Protein AF-A0A9W8GNK6-F1 (afdb_monomer_lite)

Radius of gyration: 17.28 Å; chains: 1; bounding box: 37×38×64 Å

Organism: NCBI:txid1052879

Foldseek 3Di:
DDDDDDDDDDPQDPPPVLVVLLVVVLVVLVVVLVPDDDLVVNLVVLLVQLVVADSSVQSCLVCLLCVQPPRQPDPVSNLSSLLSCLLSQVSHPCSVQDDDPDGHSLSCLVRRVVVSCVVPPPCVPSSVVSSVVSNVVVVVVVVD

Sequence (144 aa):
MSLQLPTTTPAGASDPIDERLIKLATVSLKQMLEDVRLDRERLDILRSGLAVGGITAATIWYSLRWLHFDLMQYDAGRQQLIAMLLSFSHTCPMDLVAGCEEVTPSVVWRLVVRPVIAGDLDLFYSDFKLMVVGVARWNLQMNS

Secondary structure (DSSP, 8-state):
--------PPTT---HHHHHHHHHHHHHHHHHHHH---HHHHHHHHHHHHHH-HHHHHHHHHTHHHIIIII--SHHHHHHHHHHHHHTGGGS-GGGS---SS--HHHHIIIIIHHHHTTSTT-HHHHHHHHHHHHHHHHHHHT-

pLDDT: mean 76.68, std 15.79, range [38.62, 95.38]

Structure (mmCIF, N/CA/C/O backbone):
data_AF-A0A9W8GNK6-F1
#
_entry.id   AF-A0A9W8GNK6-F1
#
loop_
_atom_site.group_PDB
_atom_site.id
_atom_site.type_symbol
_atom_site.label_atom_id
_atom_site.label_alt_id
_atom_site.label_comp_id
_atom_site.label_asym_id
_atom_site.label_entity_id
_atom_site.label_seq_id
_atom_site.pdbx_PDB_ins_code
_atom_site.Cartn_x
_atom_site.Cartn_y
_atom_site.Cartn_z
_atom_site.occupancy
_atom_site.B_iso_or_equiv
_atom_site.auth_seq_id
_atom_site.auth_comp_id
_atom_site.auth_asym_id
_atom_site.auth_atom_id
_atom_site.pdbx_PDB_model_num
ATOM 1 N N . MET A 1 1 ? 20.771 17.499 -45.744 1.00 38.62 1 MET A N 1
ATOM 2 C CA . MET A 1 1 ? 21.439 16.690 -44.702 1.00 38.62 1 MET A CA 1
ATOM 3 C C . MET A 1 1 ? 21.733 17.614 -43.535 1.00 38.62 1 MET A C 1
ATOM 5 O O . MET A 1 1 ? 22.420 18.591 -43.764 1.00 38.62 1 MET A O 1
ATOM 9 N N . SER A 1 2 ? 21.239 17.483 -42.315 1.00 39.44 2 SER A N 1
ATOM 10 C CA . SER A 1 2 ? 20.135 16.728 -41.729 1.00 39.44 2 SER A CA 1
ATOM 11 C C . SER A 1 2 ? 19.688 17.587 -40.539 1.00 39.44 2 SER A C 1
ATOM 13 O O . SER A 1 2 ? 20.534 18.065 -39.789 1.00 39.44 2 SER A O 1
ATOM 15 N N . LEU A 1 3 ? 18.388 17.849 -40.413 1.00 41.16 3 LEU A N 1
ATOM 16 C CA . LEU A 1 3 ? 17.811 18.549 -39.265 1.00 41.16 3 LEU A CA 1
ATOM 17 C C . LEU A 1 3 ? 17.861 17.596 -38.065 1.00 41.16 3 LEU A C 1
ATOM 19 O O . LEU A 1 3 ? 17.199 16.561 -38.088 1.00 41.16 3 LEU A O 1
ATOM 23 N N . GLN A 1 4 ? 18.659 17.913 -37.048 1.00 43.06 4 GLN A N 1
ATOM 24 C CA . GLN A 1 4 ? 18.642 17.199 -35.773 1.00 43.06 4 GLN A CA 1
ATOM 25 C C . GLN A 1 4 ? 17.660 17.877 -34.815 1.00 43.06 4 GLN A C 1
ATOM 27 O O . GLN A 1 4 ? 17.838 19.028 -34.426 1.00 43.06 4 GLN A O 1
ATOM 32 N N . LEU A 1 5 ? 16.634 17.122 -34.438 1.00 41.28 5 LEU A N 1
ATOM 33 C CA . LEU A 1 5 ? 15.766 17.332 -33.282 1.00 41.28 5 LEU A CA 1
ATOM 34 C C . LEU A 1 5 ? 15.556 15.946 -32.625 1.00 41.28 5 LEU A C 1
ATOM 36 O O . LEU A 1 5 ? 15.795 14.929 -33.276 1.00 41.28 5 LEU A O 1
ATOM 40 N N . PRO A 1 6 ? 15.093 15.863 -31.373 1.00 59.75 6 PRO A N 1
ATOM 41 C CA . PRO A 1 6 ? 15.891 15.974 -30.156 1.00 59.75 6 PRO A CA 1
ATOM 42 C C . PRO A 1 6 ? 15.749 14.696 -29.314 1.00 59.75 6 PRO A C 1
ATOM 44 O O . PRO A 1 6 ? 14.667 14.133 -29.246 1.00 59.75 6 PRO A O 1
ATOM 47 N N . THR A 1 7 ? 16.775 14.261 -28.585 1.00 46.22 7 THR A N 1
ATOM 48 C CA . THR A 1 7 ? 16.548 13.266 -27.521 1.00 46.22 7 THR A CA 1
ATOM 49 C C . THR A 1 7 ? 17.755 13.181 -26.615 1.00 46.22 7 THR A C 1
ATOM 51 O O . THR A 1 7 ? 18.786 12.677 -27.038 1.00 46.22 7 THR A O 1
ATOM 54 N N . THR A 1 8 ? 17.593 13.670 -25.391 1.00 42.44 8 THR A N 1
ATOM 55 C CA . THR A 1 8 ? 17.888 12.939 -24.150 1.00 42.44 8 THR A CA 1
ATOM 56 C C . THR A 1 8 ? 17.430 13.832 -23.003 1.00 42.44 8 THR A C 1
ATOM 58 O O . THR A 1 8 ? 18.186 14.666 -22.507 1.00 42.44 8 THR A O 1
ATOM 61 N N . THR A 1 9 ? 16.166 13.690 -22.607 1.00 42.75 9 THR A N 1
ATOM 62 C CA . THR A 1 9 ? 15.752 14.066 -21.252 1.00 42.75 9 THR A CA 1
ATOM 63 C C . THR A 1 9 ? 16.504 13.133 -20.300 1.00 42.75 9 THR A C 1
ATOM 65 O O . THR A 1 9 ? 16.497 11.921 -20.540 1.00 42.75 9 THR A O 1
ATOM 68 N N . PRO A 1 10 ? 17.203 13.640 -19.274 1.00 41.38 10 PRO A N 1
ATOM 69 C CA . PRO A 1 10 ? 17.875 12.777 -18.320 1.00 41.38 10 PRO A CA 1
ATOM 70 C C . PRO A 1 10 ? 16.817 11.980 -17.553 1.00 41.38 10 PRO A C 1
ATOM 72 O O . PRO A 1 10 ? 15.923 12.547 -16.927 1.00 41.38 10 PRO A O 1
ATOM 75 N N . ALA A 1 11 ? 16.919 10.655 -17.634 1.00 48.62 11 ALA A N 1
ATOM 76 C CA . ALA A 1 11 ? 16.213 9.738 -16.757 1.00 48.62 11 ALA A CA 1
ATOM 77 C C . ALA A 1 11 ? 16.621 10.029 -15.302 1.00 48.62 11 ALA A C 1
ATOM 79 O O . ALA A 1 11 ? 17.814 10.106 -15.007 1.00 48.62 11 ALA A O 1
ATOM 80 N N . GLY A 1 12 ? 15.642 10.200 -14.410 1.00 49.28 12 GLY A N 1
ATOM 81 C CA . GLY A 1 12 ? 15.882 10.255 -12.962 1.00 49.28 12 GLY A CA 1
ATOM 82 C C . GLY A 1 12 ? 15.389 11.497 -12.216 1.00 49.28 12 GLY A C 1
ATOM 83 O O . GLY A 1 12 ? 15.656 11.610 -11.024 1.00 49.28 12 GLY A O 1
ATOM 84 N N . ALA A 1 13 ? 14.662 12.416 -12.853 1.00 44.97 13 ALA A N 1
ATOM 85 C CA . ALA A 1 13 ? 13.918 13.449 -12.134 1.00 44.97 13 ALA A CA 1
ATOM 86 C C . ALA A 1 13 ? 12.425 13.147 -12.265 1.00 44.97 13 ALA A C 1
ATOM 88 O O . ALA A 1 13 ? 11.867 13.300 -13.347 1.00 44.97 13 ALA A O 1
ATOM 89 N N . SER A 1 14 ? 11.783 12.708 -11.177 1.00 58.31 14 SER A N 1
ATOM 90 C CA . SER A 1 14 ? 10.325 12.830 -11.058 1.00 58.31 14 SER A CA 1
ATOM 91 C C . SER A 1 14 ? 9.974 14.268 -11.422 1.00 58.31 14 SER A C 1
ATOM 93 O O . SER A 1 14 ? 10.520 15.190 -10.809 1.00 58.31 14 SER A O 1
ATOM 95 N N . ASP A 1 15 ? 9.113 14.470 -12.419 1.00 64.81 15 ASP A N 1
ATOM 96 C CA . ASP A 1 15 ? 8.781 15.819 -12.853 1.00 64.81 15 ASP A CA 1
ATOM 97 C C . ASP A 1 15 ? 8.215 16.588 -11.644 1.00 64.81 15 ASP A C 1
ATOM 99 O O . ASP A 1 15 ? 7.415 16.045 -10.872 1.00 64.81 15 ASP A O 1
ATOM 103 N N . PRO A 1 16 ? 8.589 17.861 -11.436 1.00 65.31 16 PRO A N 1
ATOM 104 C CA . PRO A 1 16 ? 8.085 18.651 -10.308 1.00 65.31 16 PRO A CA 1
ATOM 105 C C . PRO A 1 16 ? 6.552 18.799 -10.340 1.00 65.31 16 PRO A C 1
ATOM 107 O O . PRO A 1 16 ? 5.922 19.139 -9.335 1.00 65.31 16 PRO A O 1
ATOM 110 N N . ILE A 1 17 ? 5.947 18.552 -11.504 1.00 69.00 17 ILE A N 1
ATOM 111 C CA . ILE A 1 17 ? 4.503 18.478 -11.710 1.00 69.00 17 ILE A CA 1
ATOM 112 C C . ILE A 1 17 ? 3.931 17.204 -11.071 1.00 69.00 17 ILE A C 1
ATOM 114 O O . ILE A 1 17 ? 2.939 17.301 -10.348 1.00 69.00 17 ILE A O 1
ATOM 118 N N . ASP A 1 18 ? 4.580 16.051 -11.241 1.00 76.94 18 ASP A N 1
ATOM 119 C CA . ASP A 1 18 ? 4.141 14.774 -10.667 1.00 76.94 18 ASP A CA 1
ATOM 120 C C . ASP A 1 18 ? 4.191 14.800 -9.139 1.00 76.94 18 ASP A C 1
ATOM 122 O O . ASP A 1 18 ? 3.245 14.379 -8.474 1.00 76.94 18 ASP A O 1
ATOM 126 N N . GLU A 1 19 ? 5.234 15.398 -8.558 1.00 78.12 19 GLU A N 1
ATOM 127 C CA . GLU A 1 19 ? 5.342 15.531 -7.102 1.00 78.12 19 GLU A CA 1
ATOM 128 C C . GLU A 1 19 ? 4.212 16.403 -6.523 1.00 78.12 19 GLU A C 1
ATOM 130 O O . GLU A 1 19 ? 3.624 16.092 -5.481 1.00 78.12 19 GLU A O 1
ATOM 135 N N . ARG A 1 20 ? 3.865 17.499 -7.211 1.00 83.94 20 ARG A N 1
ATOM 136 C CA . ARG A 1 20 ? 2.740 18.360 -6.817 1.00 83.94 20 ARG A CA 1
ATOM 137 C C . ARG A 1 20 ? 1.408 17.633 -6.937 1.00 83.94 20 ARG A C 1
ATOM 139 O O . ARG A 1 20 ? 0.589 17.750 -6.027 1.00 83.94 20 ARG A O 1
ATOM 146 N N . LEU A 1 21 ? 1.200 16.883 -8.017 1.00 86.12 21 LEU A N 1
ATOM 147 C CA . LEU A 1 21 ? -0.013 16.092 -8.221 1.00 86.12 21 LEU A CA 1
ATOM 148 C C . LEU A 1 21 ? -0.165 15.013 -7.147 1.00 86.12 21 LEU A C 1
ATOM 150 O O . LEU A 1 21 ? -1.243 14.898 -6.572 1.00 86.12 21 LEU A O 1
ATOM 154 N N . ILE A 1 22 ? 0.910 14.298 -6.802 1.00 87.31 22 ILE A N 1
ATOM 155 C CA . ILE A 1 22 ? 0.912 13.298 -5.724 1.00 87.31 22 ILE A CA 1
ATOM 156 C C . ILE A 1 22 ? 0.552 13.945 -4.383 1.00 87.31 22 ILE A C 1
ATOM 158 O O . ILE A 1 22 ? -0.285 13.422 -3.647 1.00 87.31 22 ILE A O 1
ATOM 162 N N . LYS A 1 23 ? 1.127 15.110 -4.059 1.00 87.12 23 LYS A N 1
ATOM 163 C CA . LYS A 1 23 ? 0.798 15.840 -2.822 1.00 87.12 23 LYS A CA 1
ATOM 164 C C . LYS A 1 23 ? -0.675 16.250 -2.767 1.00 87.12 23 LYS A C 1
ATOM 166 O O . LYS A 1 23 ? -1.303 16.115 -1.720 1.00 87.12 23 LYS A O 1
ATOM 171 N N . LEU A 1 24 ? -1.233 16.716 -3.881 1.00 90.31 24 LEU A N 1
ATOM 172 C CA . LEU A 1 24 ? -2.635 17.134 -3.968 1.00 90.31 24 LEU A CA 1
ATOM 173 C C . LEU A 1 24 ? -3.582 15.927 -3.872 1.00 90.31 24 LEU A C 1
ATOM 175 O O . LEU A 1 24 ? -4.502 15.927 -3.056 1.00 90.31 24 LEU A O 1
ATOM 179 N N . ALA A 1 25 ? -3.286 14.860 -4.617 1.00 91.12 25 ALA A N 1
ATOM 180 C CA . ALA A 1 25 ? -4.011 13.594 -4.560 1.00 91.12 25 ALA A CA 1
ATOM 181 C C . ALA A 1 25 ? -3.949 12.956 -3.165 1.00 91.12 25 ALA A C 1
ATOM 183 O O . ALA A 1 25 ? -4.926 12.355 -2.724 1.00 91.12 25 ALA A O 1
ATOM 184 N N . THR A 1 26 ? -2.841 13.134 -2.437 1.00 91.94 26 THR A N 1
ATOM 185 C CA . THR A 1 26 ? -2.688 12.656 -1.054 1.00 91.94 26 THR A CA 1
ATOM 186 C C . THR A 1 26 ? -3.722 13.294 -0.136 1.00 91.94 26 THR A C 1
ATOM 188 O O . THR A 1 26 ? -4.335 12.597 0.667 1.00 91.94 26 THR A O 1
ATOM 191 N N . VAL A 1 27 ? -3.955 14.605 -0.253 1.00 92.38 27 VAL A N 1
ATOM 192 C CA . VAL A 1 27 ? -4.957 15.298 0.573 1.00 92.38 27 VAL A CA 1
ATOM 193 C C . VAL A 1 27 ? -6.356 14.746 0.295 1.00 92.38 27 VAL A C 1
ATOM 195 O O . VAL A 1 27 ? -7.076 14.414 1.234 1.00 92.38 27 VAL A O 1
ATOM 198 N N . SER A 1 28 ? -6.714 14.579 -0.981 1.00 92.62 28 SER A N 1
ATOM 199 C CA . SER A 1 28 ? -8.013 14.021 -1.372 1.00 92.62 28 SER A CA 1
ATOM 200 C C . SER A 1 28 ? -8.190 12.567 -0.923 1.00 92.62 28 SER A C 1
ATOM 202 O O . SER A 1 28 ? -9.250 12.207 -0.416 1.00 92.62 28 SER A O 1
ATOM 204 N N . LEU A 1 29 ? -7.149 11.736 -1.058 1.00 93.44 29 LEU A N 1
ATOM 205 C CA . LEU A 1 29 ? -7.154 10.348 -0.592 1.00 93.44 29 LEU A CA 1
ATOM 206 C C . LEU A 1 29 ? -7.383 10.273 0.921 1.00 93.44 29 LEU A C 1
ATOM 208 O O . LEU A 1 29 ? -8.176 9.451 1.374 1.00 93.44 29 LEU A O 1
ATOM 212 N N . LYS A 1 30 ? -6.706 11.131 1.694 1.00 94.12 30 LYS A N 1
ATOM 213 C CA . LYS A 1 30 ? -6.847 11.168 3.153 1.00 94.12 30 LYS A CA 1
ATOM 214 C C . LYS A 1 30 ? -8.272 11.490 3.577 1.00 94.12 30 LYS A C 1
ATOM 216 O O . LYS A 1 30 ? -8.853 10.705 4.315 1.00 94.12 30 LYS A O 1
ATOM 221 N N . GLN A 1 31 ? -8.845 12.569 3.043 1.00 92.81 31 GLN A N 1
ATOM 222 C CA . GLN A 1 31 ? -10.224 12.972 3.343 1.00 92.81 31 GLN A CA 1
ATOM 223 C C . GLN A 1 31 ? -11.217 11.846 3.042 1.00 92.81 31 GLN A C 1
ATOM 225 O O . GLN A 1 31 ? -12.016 11.472 3.894 1.00 92.81 31 GLN A O 1
ATOM 230 N N . MET A 1 32 ? -11.104 11.237 1.859 1.00 93.62 32 MET A N 1
ATOM 231 C CA . MET A 1 32 ? -11.975 10.130 1.469 1.00 93.62 32 MET A CA 1
ATOM 232 C C . MET A 1 32 ? -11.862 8.935 2.430 1.00 93.62 32 MET A C 1
ATOM 234 O O . MET A 1 32 ? -12.870 8.328 2.773 1.00 93.62 32 MET A O 1
ATOM 238 N N . LEU A 1 33 ? -10.651 8.566 2.853 1.00 93.31 33 LEU A N 1
ATOM 239 C CA . LEU A 1 33 ? -10.440 7.409 3.728 1.00 93.31 33 LEU A CA 1
ATOM 240 C C . LEU A 1 33 ? -10.790 7.680 5.199 1.00 93.31 33 LEU A C 1
ATOM 242 O O . LEU A 1 33 ? -11.132 6.737 5.918 1.00 93.31 33 LEU A O 1
ATOM 246 N N . GLU A 1 34 ? -10.716 8.934 5.645 1.00 91.94 34 GLU A N 1
ATOM 247 C CA . GLU A 1 34 ? -11.178 9.363 6.970 1.00 91.94 34 GLU A CA 1
ATOM 248 C C . GLU A 1 34 ? -12.697 9.200 7.116 1.00 91.94 34 GLU A C 1
ATOM 250 O O . GLU A 1 34 ? -13.160 8.756 8.169 1.00 91.94 34 GLU A O 1
ATOM 255 N N . ASP A 1 35 ? -13.457 9.450 6.045 1.00 91.19 35 ASP A N 1
ATOM 256 C CA . ASP A 1 35 ? -14.914 9.261 6.016 1.00 91.19 35 ASP A CA 1
ATOM 257 C C . ASP A 1 35 ? -15.334 7.778 6.049 1.00 91.19 35 ASP A C 1
ATOM 259 O O . ASP A 1 35 ? -16.448 7.437 6.467 1.00 91.19 35 ASP A O 1
ATOM 263 N N . VAL A 1 36 ? -14.440 6.869 5.650 1.00 89.69 36 VAL A N 1
ATOM 264 C CA . VAL A 1 36 ? -14.679 5.422 5.690 1.00 89.69 36 VAL A CA 1
ATOM 265 C C . VAL A 1 36 ? -14.428 4.898 7.099 1.00 89.69 36 VAL A C 1
ATOM 267 O O . VAL A 1 36 ? -13.344 5.064 7.656 1.00 89.69 36 VAL A O 1
ATOM 270 N N . ARG A 1 37 ? -15.421 4.219 7.683 1.00 85.50 37 ARG A N 1
ATOM 271 C CA . ARG A 1 37 ? -15.364 3.767 9.085 1.00 85.50 37 ARG A CA 1
ATOM 272 C C . ARG A 1 37 ? -14.704 2.408 9.284 1.00 85.50 37 ARG A C 1
ATOM 274 O O . ARG A 1 37 ? -14.198 2.141 10.369 1.00 85.50 37 ARG A O 1
ATOM 281 N N . LEU A 1 38 ? -14.753 1.535 8.280 1.00 87.12 38 LEU A N 1
ATOM 282 C CA . LEU A 1 38 ? -14.265 0.163 8.389 1.00 87.12 38 LEU A CA 1
ATOM 283 C C . LEU A 1 38 ? -12.908 0.011 7.701 1.00 87.12 38 LEU A C 1
ATOM 285 O O . LEU A 1 38 ? -12.771 0.291 6.512 1.00 87.12 38 LEU A O 1
ATOM 289 N N . ASP A 1 39 ? -11.924 -0.536 8.418 1.00 87.50 39 ASP A N 1
ATOM 290 C CA . ASP A 1 39 ? -10.584 -0.799 7.868 1.00 87.50 39 ASP A CA 1
ATOM 291 C C . ASP A 1 39 ? -10.620 -1.716 6.642 1.00 87.50 39 ASP A C 1
ATOM 293 O O . ASP A 1 39 ? -9.843 -1.534 5.709 1.00 87.50 39 ASP A O 1
ATOM 297 N N . ARG A 1 40 ? -11.569 -2.656 6.586 1.00 88.38 40 ARG A N 1
ATOM 298 C CA . ARG A 1 40 ? -11.757 -3.512 5.409 1.00 88.38 40 ARG A CA 1
ATOM 299 C C . ARG A 1 40 ? -12.118 -2.708 4.159 1.00 88.38 40 ARG A C 1
ATOM 301 O O . ARG A 1 40 ? -11.528 -2.928 3.110 1.00 88.38 40 ARG A O 1
ATOM 308 N N . GLU A 1 41 ? -13.048 -1.766 4.279 1.00 91.81 41 GLU A N 1
ATOM 309 C CA . GLU A 1 41 ? -13.468 -0.917 3.159 1.00 91.81 41 GLU A CA 1
ATOM 310 C C . GLU A 1 41 ? -12.330 0.013 2.724 1.00 91.81 41 GLU A C 1
ATOM 312 O O . GLU A 1 41 ? -12.072 0.164 1.529 1.00 91.81 41 GLU A O 1
ATOM 317 N N . ARG A 1 42 ? -11.574 0.561 3.687 1.00 93.31 42 ARG A N 1
ATOM 318 C CA . ARG A 1 42 ? -10.353 1.334 3.406 1.00 93.31 42 ARG A CA 1
ATOM 319 C C . ARG A 1 42 ? -9.350 0.503 2.607 1.00 93.31 42 ARG A C 1
ATOM 321 O O . ARG A 1 42 ? -8.828 0.974 1.600 1.00 93.31 42 ARG A O 1
ATOM 328 N N . LEU A 1 43 ? -9.097 -0.737 3.026 1.00 92.00 43 LEU A N 1
ATOM 329 C CA . LEU A 1 43 ? -8.187 -1.652 2.335 1.00 92.00 43 LEU A CA 1
ATOM 330 C C . LEU A 1 43 ? -8.668 -2.000 0.921 1.00 92.00 43 LEU A C 1
ATOM 332 O O . LEU A 1 43 ? -7.838 -2.089 0.019 1.00 92.00 43 LEU A O 1
ATOM 336 N N . ASP A 1 44 ? -9.973 -2.155 0.696 1.00 93.88 44 ASP A N 1
ATOM 337 C CA . ASP A 1 44 ? -10.524 -2.436 -0.636 1.00 93.88 44 ASP A CA 1
ATOM 338 C C . ASP A 1 44 ? -10.379 -1.235 -1.590 1.00 93.88 44 ASP A C 1
ATOM 340 O O . ASP A 1 44 ? -10.024 -1.406 -2.764 1.00 93.88 44 ASP A O 1
ATOM 344 N N . ILE A 1 45 ? -10.551 -0.010 -1.084 1.00 93.94 45 ILE A N 1
ATOM 345 C CA . ILE A 1 45 ? -10.279 1.220 -1.844 1.00 93.94 45 ILE A CA 1
ATOM 346 C C . ILE A 1 45 ? -8.793 1.309 -2.206 1.00 93.94 45 ILE A C 1
ATOM 348 O O . ILE A 1 45 ? -8.442 1.519 -3.369 1.00 93.94 45 ILE A O 1
ATOM 352 N N . LEU A 1 46 ? -7.910 1.101 -1.227 1.00 95.38 46 LEU A N 1
ATOM 353 C CA . LEU A 1 46 ? -6.462 1.128 -1.434 1.00 95.38 46 LEU A CA 1
ATOM 354 C C . LEU A 1 46 ? -6.013 0.055 -2.433 1.00 95.38 46 LEU A C 1
ATOM 356 O O . LEU A 1 46 ? -5.219 0.342 -3.324 1.00 95.38 46 LEU A O 1
ATOM 360 N N . ARG A 1 47 ? -6.559 -1.163 -2.340 1.00 94.75 47 ARG A N 1
ATOM 361 C CA . ARG A 1 47 ? -6.306 -2.247 -3.298 1.00 94.75 47 ARG A CA 1
ATOM 362 C C . ARG A 1 47 ? -6.671 -1.831 -4.716 1.00 94.75 47 ARG A C 1
ATOM 364 O O . ARG A 1 47 ? -5.892 -2.060 -5.635 1.00 94.75 47 ARG A O 1
ATOM 371 N N . SER A 1 48 ? -7.845 -1.228 -4.881 1.00 93.94 48 SER A N 1
ATOM 372 C CA . SER A 1 48 ? -8.324 -0.762 -6.183 1.00 93.94 48 SER A CA 1
ATOM 373 C C . SER A 1 48 ? -7.403 0.320 -6.746 1.00 93.94 48 SER A C 1
ATOM 375 O O . SER A 1 48 ? -7.018 0.255 -7.909 1.00 93.94 48 SER A O 1
ATOM 377 N N . GLY A 1 49 ? -6.968 1.265 -5.908 1.00 92.62 49 GLY A N 1
ATOM 378 C CA . GLY A 1 49 ? -6.021 2.306 -6.309 1.00 92.62 49 GLY A CA 1
ATOM 379 C C . GLY A 1 49 ? -4.633 1.770 -6.675 1.00 92.62 49 GLY A C 1
ATOM 380 O O . GLY A 1 49 ? -4.042 2.225 -7.652 1.00 92.62 49 GLY A O 1
ATOM 381 N N . LEU A 1 50 ? -4.129 0.770 -5.945 1.00 92.31 50 LEU A N 1
ATOM 382 C CA . LEU A 1 50 ? -2.876 0.089 -6.280 1.00 92.31 50 LEU A CA 1
ATOM 383 C C . LEU A 1 50 ? -2.992 -0.674 -7.605 1.00 92.31 50 LEU A C 1
ATOM 385 O O . LEU A 1 50 ? -2.082 -0.599 -8.420 1.00 92.31 50 LEU A O 1
ATOM 389 N N . ALA A 1 51 ? -4.119 -1.344 -7.860 1.00 91.56 51 ALA A N 1
ATOM 390 C CA . ALA A 1 51 ? -4.352 -2.064 -9.112 1.00 91.56 51 ALA A CA 1
ATOM 391 C C . ALA A 1 51 ? -4.410 -1.144 -10.346 1.00 91.56 51 ALA A C 1
ATOM 393 O O . ALA A 1 51 ? -4.038 -1.571 -11.435 1.00 91.56 51 ALA A O 1
ATOM 394 N N . VAL A 1 52 ? -4.848 0.109 -10.181 1.00 91.25 52 VAL A N 1
ATOM 395 C CA . VAL A 1 52 ? -4.811 1.125 -11.249 1.00 91.25 52 VAL A CA 1
ATOM 396 C C . VAL A 1 52 ? -3.374 1.554 -11.572 1.00 91.25 52 VAL A C 1
ATOM 398 O O . VAL A 1 52 ? -3.064 1.834 -12.729 1.00 91.25 52 VAL A O 1
ATOM 401 N N . GLY A 1 53 ? -2.483 1.584 -10.578 1.00 87.12 53 GLY A N 1
ATOM 402 C CA . GLY A 1 53 ? -1.090 1.991 -10.762 1.00 87.12 53 GLY A CA 1
ATOM 403 C C . GLY A 1 53 ? -0.898 3.510 -10.889 1.00 87.12 53 GLY A C 1
ATOM 404 O O . GLY A 1 53 ? -1.733 4.312 -10.460 1.00 87.12 53 GLY A O 1
ATOM 405 N N . GLY A 1 54 ? 0.248 3.912 -11.449 1.00 87.56 54 GLY A N 1
ATOM 406 C CA . GLY A 1 54 ? 0.579 5.310 -11.751 1.00 87.56 54 GLY A CA 1
ATOM 407 C C . GLY A 1 54 ? 0.541 6.241 -10.533 1.00 87.56 54 GLY A C 1
ATOM 408 O O . GLY A 1 54 ? 0.966 5.877 -9.435 1.00 87.5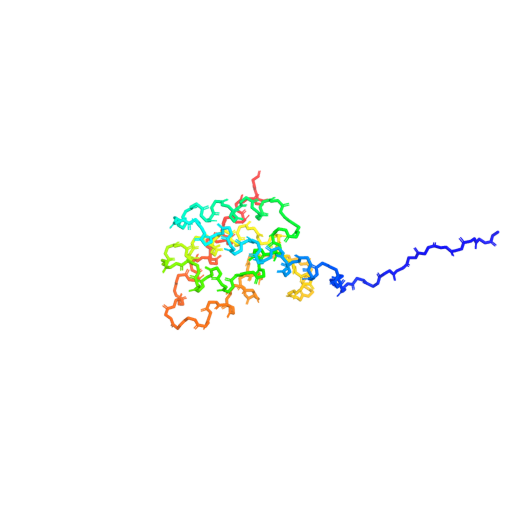6 54 GLY A O 1
ATOM 409 N N . ILE A 1 55 ? 0.001 7.450 -10.724 1.00 87.44 55 ILE A N 1
ATOM 410 C CA . ILE A 1 55 ? -0.094 8.483 -9.677 1.00 87.44 55 ILE A CA 1
ATOM 411 C C . ILE A 1 55 ? -0.932 7.998 -8.486 1.00 87.44 55 ILE A C 1
ATOM 413 O O . ILE A 1 55 ? -0.609 8.313 -7.340 1.00 87.44 55 ILE A O 1
ATOM 417 N N . THR A 1 56 ? -1.986 7.211 -8.720 1.00 90.12 56 THR A N 1
ATOM 418 C CA . THR A 1 56 ? -2.843 6.692 -7.645 1.00 90.12 56 THR A CA 1
ATOM 419 C C . THR A 1 56 ? -2.071 5.746 -6.733 1.00 90.12 56 THR A C 1
ATOM 421 O O . THR A 1 56 ? -2.078 5.935 -5.516 1.00 90.12 56 THR A O 1
ATOM 424 N N . ALA A 1 57 ? -1.342 4.782 -7.302 1.00 90.12 57 ALA A N 1
ATOM 425 C CA . ALA A 1 57 ? -0.481 3.909 -6.512 1.00 90.12 57 ALA A CA 1
ATOM 426 C C . ALA A 1 57 ? 0.622 4.709 -5.804 1.00 90.12 57 ALA A C 1
ATOM 428 O O . ALA A 1 57 ? 0.812 4.550 -4.599 1.00 90.12 57 ALA A O 1
ATOM 429 N N . ALA A 1 58 ? 1.289 5.633 -6.505 1.00 88.81 58 ALA A N 1
ATOM 430 C CA . ALA A 1 58 ? 2.325 6.484 -5.918 1.00 88.81 58 ALA A CA 1
ATOM 431 C C . ALA A 1 58 ? 1.810 7.302 -4.719 1.00 88.81 58 ALA A C 1
ATOM 433 O O . ALA A 1 58 ? 2.489 7.411 -3.702 1.00 88.81 58 ALA A O 1
ATOM 434 N N . THR A 1 59 ? 0.577 7.807 -4.795 1.00 91.81 59 THR A N 1
ATOM 435 C CA . THR A 1 59 ? -0.093 8.534 -3.706 1.00 91.81 59 THR A CA 1
ATOM 436 C C . THR A 1 59 ? -0.319 7.649 -2.478 1.00 91.81 59 THR A C 1
ATOM 438 O O . THR A 1 59 ? -0.113 8.087 -1.343 1.00 91.81 59 THR A O 1
ATOM 441 N N . ILE A 1 60 ? -0.701 6.387 -2.689 1.00 93.44 60 ILE A N 1
ATOM 442 C CA . ILE A 1 60 ? -0.871 5.405 -1.610 1.00 93.44 60 ILE A CA 1
ATOM 443 C C . ILE A 1 60 ? 0.476 5.111 -0.942 1.00 93.44 60 ILE A C 1
ATOM 445 O O . ILE A 1 60 ? 0.574 5.177 0.284 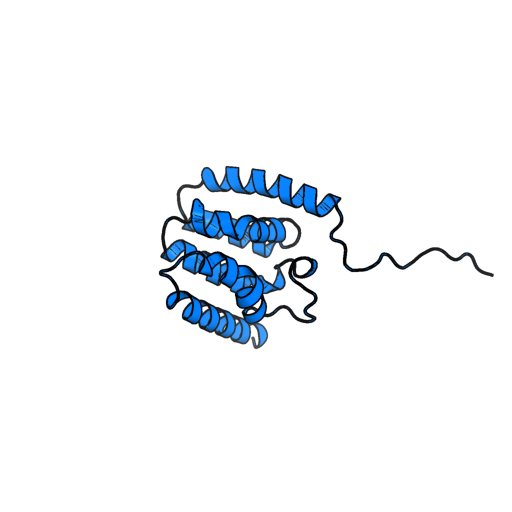1.00 93.44 60 ILE A O 1
ATOM 449 N N . TRP A 1 61 ? 1.524 4.864 -1.733 1.00 90.69 61 TRP A N 1
ATOM 450 C CA . TRP A 1 61 ? 2.883 4.649 -1.226 1.00 90.69 61 TRP A CA 1
ATOM 451 C C . TRP A 1 61 ? 3.409 5.861 -0.449 1.00 90.69 61 TRP A C 1
ATOM 453 O O . TRP A 1 61 ? 3.962 5.704 0.638 1.00 90.69 61 TRP A O 1
ATOM 463 N N . TYR A 1 62 ? 3.163 7.075 -0.945 1.00 89.25 62 TYR A N 1
ATOM 464 C CA . TYR A 1 62 ? 3.537 8.320 -0.267 1.00 89.25 62 TYR A CA 1
ATOM 465 C C . TYR A 1 62 ? 2.795 8.510 1.067 1.00 89.25 62 TYR A C 1
ATOM 467 O O . TYR A 1 62 ? 3.327 9.072 2.026 1.00 89.25 62 TYR A O 1
ATOM 475 N N . SER A 1 63 ? 1.572 7.989 1.161 1.00 91.44 63 SER A N 1
ATOM 476 C CA . SER A 1 63 ? 0.729 8.070 2.357 1.00 91.44 63 SER A CA 1
ATOM 477 C C . SER A 1 63 ? 1.004 6.966 3.381 1.00 91.44 63 SER A C 1
ATOM 479 O O . SER A 1 63 ? 0.352 6.946 4.424 1.00 91.44 63 SER A O 1
ATOM 481 N N . LEU A 1 64 ? 1.962 6.064 3.128 1.00 90.12 64 LEU A N 1
ATOM 482 C CA . LEU A 1 64 ? 2.162 4.838 3.907 1.00 90.12 64 LEU A CA 1
ATOM 483 C C . LEU A 1 64 ? 2.307 5.078 5.411 1.00 90.12 64 LEU A C 1
ATOM 485 O O . LEU A 1 64 ? 1.681 4.383 6.204 1.00 90.12 64 LEU A O 1
ATOM 489 N N . ARG A 1 65 ? 3.099 6.076 5.816 1.00 88.25 65 ARG A N 1
ATOM 490 C CA . ARG A 1 65 ? 3.290 6.388 7.239 1.00 88.25 65 ARG A CA 1
ATOM 491 C C . ARG A 1 65 ? 1.964 6.725 7.924 1.00 88.25 65 ARG A C 1
ATOM 493 O O . ARG A 1 65 ? 1.676 6.186 8.984 1.00 88.25 65 ARG A O 1
ATOM 500 N N . TRP A 1 66 ? 1.159 7.578 7.297 1.00 92.19 66 TRP A N 1
ATOM 501 C CA . TRP A 1 66 ? -0.150 7.965 7.820 1.00 92.19 66 TRP A CA 1
ATOM 502 C C . TRP A 1 66 ? -1.137 6.793 7.794 1.00 92.19 66 TRP A C 1
ATOM 504 O O . TRP A 1 66 ? -1.828 6.544 8.775 1.00 92.19 66 TRP A O 1
ATOM 514 N N . LEU A 1 67 ? -1.150 6.012 6.709 1.00 90.69 67 LEU A N 1
ATOM 515 C CA . LEU A 1 67 ? -1.979 4.810 6.617 1.00 90.69 67 LEU A CA 1
ATOM 516 C C . LEU A 1 67 ? -1.657 3.820 7.744 1.00 90.69 67 LEU A C 1
ATOM 518 O O . LEU A 1 67 ? -2.570 3.275 8.354 1.00 90.69 67 LEU A O 1
ATOM 522 N N . HIS A 1 68 ? -0.371 3.608 8.025 1.00 86.75 68 HIS A N 1
ATOM 523 C CA . HIS A 1 68 ? 0.087 2.662 9.034 1.00 86.75 68 HIS A CA 1
ATOM 524 C C . HIS A 1 68 ? -0.179 3.150 10.461 1.00 86.75 68 HIS A C 1
ATOM 526 O O . HIS A 1 68 ? -0.679 2.377 11.265 1.00 86.75 68 HIS A O 1
ATOM 532 N N . PHE A 1 69 ? 0.149 4.403 10.785 1.00 84.81 69 PHE A N 1
ATOM 533 C CA . PHE A 1 69 ? 0.123 4.878 12.173 1.00 84.81 69 PHE A CA 1
ATOM 534 C C . PHE A 1 69 ? -1.154 5.604 12.577 1.00 84.81 69 PHE A C 1
ATOM 536 O O . PHE A 1 69 ? -1.567 5.495 13.728 1.00 84.81 69 PHE A O 1
ATOM 543 N N . ASP A 1 70 ? -1.771 6.333 11.650 1.00 84.81 70 ASP A N 1
ATOM 544 C CA . ASP A 1 70 ? -2.865 7.247 11.975 1.00 84.81 70 ASP A CA 1
ATOM 545 C C . ASP A 1 70 ? -4.223 6.672 11.555 1.00 84.81 70 ASP A C 1
ATOM 547 O O . ASP A 1 70 ? -5.205 6.783 12.290 1.00 84.81 70 ASP A O 1
ATOM 551 N N . LEU A 1 71 ? -4.292 6.040 10.377 1.00 84.31 71 LEU A N 1
ATOM 552 C CA . LEU A 1 71 ? -5.556 5.541 9.838 1.00 84.31 71 LEU A CA 1
ATOM 553 C C . LEU A 1 71 ? -5.893 4.125 10.328 1.00 84.31 71 LEU A C 1
ATOM 555 O O . LEU A 1 71 ? -7.008 3.889 10.796 1.00 84.31 71 LEU A O 1
ATOM 559 N N . MET A 1 72 ? -4.956 3.180 10.201 1.00 83.88 72 MET A N 1
ATOM 560 C CA . MET A 1 72 ? -5.178 1.771 10.545 1.00 83.88 72 MET A CA 1
ATOM 561 C C . MET A 1 72 ? -4.967 1.541 12.045 1.00 83.88 72 MET A C 1
ATOM 563 O O . MET A 1 72 ? -3.856 1.302 12.527 1.00 83.88 72 MET A O 1
ATOM 567 N N . GLN A 1 73 ? -6.066 1.599 12.794 1.00 72.19 73 GLN A N 1
ATOM 568 C CA . GLN A 1 73 ? -6.044 1.541 14.258 1.00 72.19 73 GLN A CA 1
ATOM 569 C C . GLN A 1 73 ? -5.692 0.142 14.783 1.00 72.19 73 GLN A C 1
ATOM 571 O O . GLN A 1 73 ? -5.005 0.009 15.799 1.00 72.19 73 GLN A O 1
ATOM 576 N N . TYR A 1 74 ? -6.117 -0.908 14.074 1.00 79.50 74 TYR A N 1
ATOM 577 C CA . TYR A 1 74 ? -5.933 -2.292 14.502 1.00 79.50 74 TYR A CA 1
ATOM 578 C C . TYR A 1 74 ? -4.721 -2.960 13.856 1.00 79.50 74 TYR A C 1
ATOM 580 O O . TYR A 1 74 ? -4.454 -2.804 12.663 1.00 79.50 74 TYR A O 1
ATOM 588 N N . ASP A 1 75 ? -4.052 -3.812 14.634 1.00 79.06 75 ASP A N 1
ATOM 589 C CA . ASP A 1 75 ? -2.888 -4.574 14.179 1.00 79.06 75 ASP A CA 1
ATOM 590 C C . ASP A 1 75 ? -3.201 -5.438 12.945 1.00 79.06 75 ASP A C 1
ATOM 592 O O . ASP A 1 75 ? -2.466 -5.436 11.960 1.00 79.06 75 ASP A O 1
ATOM 596 N N . ALA A 1 76 ? -4.371 -6.082 12.925 1.00 81.50 76 ALA A N 1
ATOM 597 C CA . ALA A 1 76 ? -4.822 -6.863 11.775 1.00 81.50 76 ALA A CA 1
ATOM 598 C C . ALA A 1 76 ? -4.955 -6.020 10.489 1.00 81.50 76 ALA A C 1
ATOM 600 O O . ALA A 1 76 ? -4.620 -6.503 9.406 1.00 81.50 76 ALA A O 1
ATOM 601 N N . GLY A 1 77 ? -5.413 -4.767 10.595 1.00 83.88 77 GLY A N 1
ATOM 602 C CA . GLY A 1 77 ? -5.528 -3.845 9.462 1.00 83.88 77 GLY A CA 1
ATOM 603 C C . GLY A 1 77 ? -4.158 -3.433 8.924 1.00 83.88 77 GLY A C 1
ATOM 604 O O . GLY A 1 77 ? -3.922 -3.501 7.717 1.00 83.88 77 GLY A O 1
ATOM 605 N N . ARG A 1 78 ? -3.215 -3.113 9.820 1.00 85.19 78 ARG A N 1
ATOM 606 C CA . ARG A 1 78 ? -1.823 -2.791 9.460 1.00 85.19 78 ARG A CA 1
ATOM 607 C C . ARG A 1 78 ? -1.116 -3.959 8.775 1.00 85.19 78 ARG A C 1
ATOM 609 O O . ARG A 1 78 ? -0.509 -3.778 7.721 1.00 85.19 78 ARG A O 1
ATOM 616 N N . GLN A 1 79 ? -1.261 -5.173 9.303 1.00 82.00 79 GLN A N 1
ATOM 617 C CA . GLN A 1 79 ? -0.681 -6.373 8.693 1.00 82.00 79 GLN A CA 1
ATOM 618 C C . GLN A 1 79 ? -1.256 -6.650 7.294 1.00 82.00 79 GLN A C 1
ATOM 620 O O . GLN A 1 79 ? -0.518 -7.002 6.372 1.00 82.00 79 GLN A O 1
ATOM 625 N N . GLN A 1 80 ? -2.566 -6.458 7.105 1.00 85.56 80 GLN A N 1
ATOM 626 C CA . GLN A 1 80 ? -3.204 -6.607 5.793 1.00 85.56 80 GLN A CA 1
ATOM 627 C C . GLN A 1 80 ? -2.773 -5.519 4.807 1.00 85.56 80 GLN A C 1
ATOM 629 O O . GLN A 1 80 ? -2.538 -5.831 3.638 1.00 85.56 80 GLN A O 1
ATOM 634 N N . LEU A 1 81 ? -2.619 -4.275 5.270 1.00 88.56 81 LEU A N 1
ATOM 635 C CA . LEU A 1 81 ? -2.067 -3.179 4.477 1.00 88.56 81 LEU A CA 1
ATOM 636 C C . LEU A 1 81 ? -0.668 -3.534 3.965 1.00 88.56 81 LEU A C 1
ATOM 638 O O . LEU A 1 81 ? -0.410 -3.447 2.768 1.00 88.56 81 LEU A O 1
ATOM 642 N N . ILE A 1 82 ? 0.213 -4.000 4.850 1.00 86.88 82 ILE A N 1
ATOM 643 C CA . ILE A 1 82 ? 1.571 -4.427 4.497 1.00 86.88 82 ILE A CA 1
ATOM 644 C C . ILE A 1 82 ? 1.543 -5.566 3.475 1.00 86.88 82 ILE A C 1
ATOM 646 O O . ILE A 1 82 ? 2.198 -5.483 2.438 1.00 86.88 82 ILE A O 1
ATOM 650 N N . ALA A 1 83 ? 0.779 -6.629 3.744 1.00 84.75 83 ALA A N 1
ATOM 651 C CA . ALA A 1 83 ? 0.688 -7.773 2.839 1.00 84.75 83 ALA A CA 1
ATOM 652 C C . ALA A 1 83 ? 0.196 -7.356 1.445 1.00 84.75 83 ALA A C 1
ATOM 654 O O . ALA A 1 83 ? 0.692 -7.845 0.430 1.00 84.75 83 ALA A O 1
ATOM 655 N N . MET A 1 84 ? -0.769 -6.436 1.397 1.00 88.88 84 MET A N 1
ATOM 656 C CA . MET A 1 84 ? -1.277 -5.861 0.159 1.00 88.88 84 MET A CA 1
ATOM 657 C C . MET A 1 84 ? -0.187 -5.072 -0.571 1.00 88.88 84 MET A C 1
ATOM 659 O O . MET A 1 84 ? 0.067 -5.347 -1.740 1.00 88.88 84 MET A O 1
ATOM 663 N N . LEU A 1 85 ? 0.510 -4.162 0.104 1.00 88.81 85 LEU A N 1
ATOM 664 C CA . LEU A 1 85 ? 1.597 -3.379 -0.489 1.00 88.81 85 LEU A CA 1
ATOM 665 C C . LEU A 1 85 ? 2.706 -4.268 -1.065 1.00 88.81 85 LEU A C 1
ATOM 667 O O . LEU A 1 85 ? 3.173 -4.025 -2.173 1.00 88.81 85 LEU A O 1
ATOM 671 N N . LEU A 1 86 ? 3.065 -5.353 -0.373 1.00 86.81 86 LEU A N 1
ATOM 672 C CA . LEU A 1 86 ? 4.025 -6.335 -0.885 1.00 86.81 86 LEU A CA 1
ATOM 673 C C . LEU A 1 86 ? 3.513 -7.071 -2.131 1.00 86.81 86 LEU A C 1
ATOM 675 O O . LEU A 1 86 ? 4.296 -7.318 -3.042 1.00 86.81 86 LEU A O 1
ATOM 679 N N . SER A 1 87 ? 2.215 -7.384 -2.215 1.00 85.50 87 SER A N 1
ATOM 680 C CA . SER A 1 87 ? 1.630 -7.979 -3.431 1.00 85.50 87 SER A CA 1
ATOM 681 C C . SER A 1 87 ? 1.567 -7.010 -4.618 1.00 85.50 87 SER A C 1
ATOM 683 O O . SER A 1 87 ? 1.572 -7.440 -5.767 1.00 85.50 87 SER A O 1
ATOM 685 N N . PHE A 1 88 ? 1.565 -5.703 -4.349 1.00 88.50 88 PHE A N 1
ATOM 686 C CA . PHE A 1 88 ? 1.593 -4.640 -5.355 1.00 88.50 88 PHE A CA 1
ATOM 687 C C . PHE A 1 88 ? 2.966 -3.957 -5.438 1.00 88.50 88 PHE A C 1
ATOM 689 O O . PHE A 1 88 ? 3.052 -2.805 -5.858 1.00 88.50 88 PHE A O 1
ATOM 696 N N . SER A 1 89 ? 4.058 -4.638 -5.067 1.00 86.75 89 SER A N 1
ATOM 697 C CA . SER A 1 89 ? 5.397 -4.030 -5.011 1.00 86.75 89 SER A CA 1
ATOM 698 C C . SER A 1 89 ? 5.861 -3.444 -6.348 1.00 86.75 89 SER A C 1
ATOM 700 O O . SER A 1 89 ? 6.575 -2.450 -6.351 1.00 86.75 89 SER A O 1
ATOM 702 N N . HIS A 1 90 ? 5.412 -4.000 -7.477 1.00 84.12 90 HIS A N 1
ATOM 703 C CA . HIS A 1 90 ? 5.687 -3.473 -8.822 1.00 84.12 90 HIS A CA 1
ATOM 704 C C . HIS A 1 90 ? 5.103 -2.073 -9.074 1.00 84.12 90 HIS A C 1
ATOM 706 O O . HIS A 1 90 ? 5.543 -1.382 -9.982 1.00 84.12 90 HIS A O 1
ATOM 712 N N . THR A 1 91 ? 4.109 -1.653 -8.288 1.00 88.00 91 THR A N 1
ATOM 713 C CA . THR A 1 91 ? 3.495 -0.316 -8.373 1.00 88.00 91 THR A CA 1
ATOM 714 C C . THR A 1 91 ? 4.224 0.718 -7.519 1.00 88.00 91 THR A C 1
ATOM 716 O O . THR A 1 91 ? 3.847 1.890 -7.505 1.00 88.00 91 THR A O 1
ATOM 719 N N . CYS A 1 92 ? 5.230 0.281 -6.754 1.00 85.25 92 CYS A N 1
ATOM 720 C CA . CYS A 1 92 ? 6.038 1.167 -5.940 1.00 85.25 92 CYS A CA 1
ATOM 721 C C . CYS A 1 92 ? 6.844 2.090 -6.866 1.00 85.25 92 CYS A C 1
ATOM 723 O O . CYS A 1 92 ? 7.532 1.584 -7.756 1.00 85.25 92 CYS A O 1
ATOM 725 N N . PRO A 1 93 ? 6.781 3.421 -6.686 1.00 78.94 93 PRO A N 1
ATOM 726 C CA . PRO A 1 93 ? 7.534 4.353 -7.515 1.00 78.94 93 PRO A CA 1
ATOM 727 C C . PRO A 1 93 ? 9.018 4.310 -7.123 1.00 78.94 93 PRO A C 1
ATOM 729 O O . PRO A 1 93 ? 9.501 5.135 -6.350 1.00 78.94 93 PRO A O 1
ATOM 732 N N . MET A 1 94 ? 9.743 3.311 -7.625 1.00 71.94 94 MET A N 1
ATOM 733 C CA . MET A 1 94 ? 11.141 3.044 -7.259 1.00 71.94 94 MET A CA 1
ATOM 734 C C . MET A 1 94 ? 12.116 4.107 -7.759 1.00 71.94 94 MET A C 1
ATOM 736 O O . MET A 1 94 ? 13.178 4.277 -7.164 1.00 71.94 94 MET A O 1
ATOM 740 N N . ASP A 1 95 ? 11.709 4.904 -8.745 1.00 67.12 95 ASP A N 1
ATOM 741 C CA . ASP A 1 95 ? 12.424 6.106 -9.186 1.00 67.12 95 ASP A CA 1
ATOM 742 C C . ASP A 1 95 ? 12.643 7.100 -8.025 1.00 67.12 95 ASP A C 1
ATOM 744 O O . ASP A 1 95 ? 13.588 7.886 -8.039 1.00 67.12 95 ASP A O 1
ATOM 748 N N . LEU A 1 96 ? 11.808 7.024 -6.978 1.00 56.19 96 LEU A N 1
ATOM 749 C CA . LEU A 1 96 ? 11.926 7.795 -5.736 1.00 56.19 96 LEU A CA 1
ATOM 750 C C . LEU A 1 96 ? 12.654 7.042 -4.602 1.00 56.19 96 LEU A C 1
ATOM 752 O O . LEU A 1 96 ? 13.008 7.662 -3.601 1.00 56.19 96 LEU A O 1
ATOM 756 N N . VAL A 1 97 ? 12.883 5.727 -4.722 1.00 55.59 97 VAL A N 1
ATOM 757 C CA . VAL A 1 97 ? 13.354 4.838 -3.631 1.00 55.59 97 VAL A CA 1
ATOM 758 C C . VAL A 1 97 ? 14.685 4.130 -3.960 1.00 55.59 97 VAL A C 1
ATOM 760 O O . VAL A 1 97 ? 15.027 3.105 -3.379 1.00 55.59 97 VAL A O 1
ATOM 763 N N . ALA A 1 98 ? 15.502 4.748 -4.811 1.00 58.22 98 ALA A N 1
ATOM 764 C CA . ALA A 1 98 ? 16.839 4.312 -5.232 1.00 58.22 98 ALA A CA 1
ATOM 765 C C . ALA A 1 98 ? 16.867 3.308 -6.397 1.00 58.22 98 ALA A C 1
ATOM 767 O O . ALA A 1 98 ? 16.062 2.385 -6.487 1.00 58.22 98 ALA A O 1
ATOM 768 N N . GLY A 1 99 ? 17.852 3.529 -7.279 1.00 56.47 99 GLY A N 1
ATOM 769 C CA . GLY A 1 99 ? 18.033 2.917 -8.601 1.00 56.47 99 GLY A CA 1
ATOM 770 C C . GLY A 1 99 ? 18.337 1.419 -8.610 1.00 56.47 99 GLY A C 1
ATOM 771 O O . GLY A 1 99 ? 19.390 1.000 -9.083 1.00 56.47 99 GLY A O 1
ATOM 772 N N . CYS A 1 100 ? 17.419 0.611 -8.089 1.00 58.50 100 CYS A N 1
ATOM 773 C CA . CYS A 1 100 ? 17.402 -0.834 -8.273 1.00 58.50 100 CYS A CA 1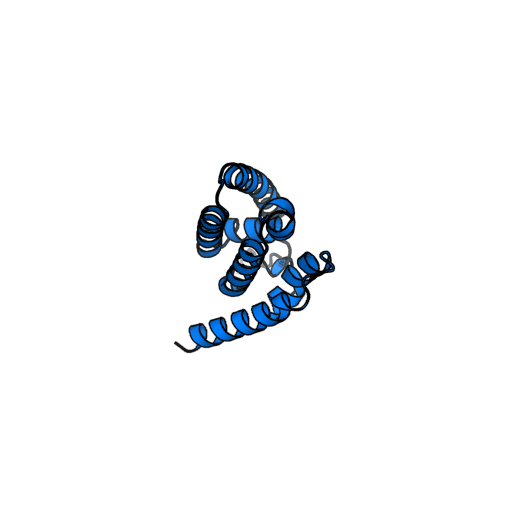
ATOM 774 C C . CYS A 1 100 ? 16.874 -1.195 -9.670 1.00 58.50 100 CYS A C 1
ATOM 776 O O . CYS A 1 100 ? 15.814 -0.722 -10.067 1.00 58.50 100 CYS A O 1
ATOM 778 N N . GLU A 1 101 ? 17.580 -2.089 -10.372 1.00 61.31 101 GLU A N 1
ATOM 779 C CA . GLU A 1 101 ? 17.178 -2.595 -11.697 1.00 61.31 101 GLU A CA 1
ATOM 780 C C . GLU A 1 101 ? 15.940 -3.511 -11.653 1.00 61.31 101 GLU A C 1
ATOM 782 O O . GLU A 1 101 ? 15.242 -3.630 -12.656 1.00 61.31 101 GLU A O 1
ATOM 787 N N . GLU A 1 102 ? 15.624 -4.128 -10.503 1.00 72.88 102 GLU A N 1
ATOM 788 C CA . GLU A 1 102 ? 14.461 -5.013 -10.359 1.00 72.88 102 GLU A CA 1
ATOM 789 C C . GLU A 1 102 ? 13.736 -4.832 -9.013 1.00 72.88 102 GLU A C 1
ATOM 791 O O . GLU A 1 102 ? 14.332 -4.873 -7.929 1.00 72.88 102 GLU A O 1
ATOM 796 N N . VAL A 1 103 ? 12.415 -4.641 -9.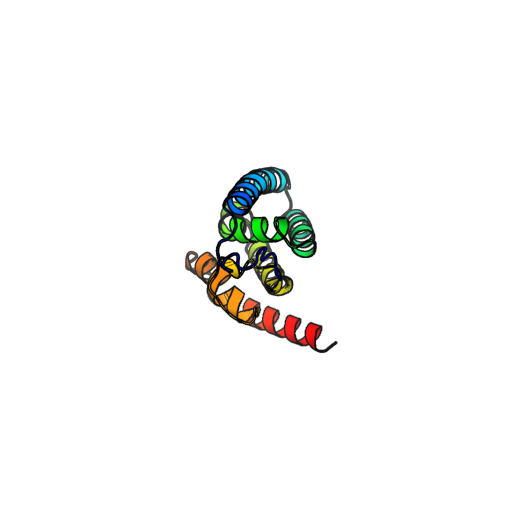082 1.00 75.31 103 VAL A N 1
ATOM 797 C CA . VAL A 1 103 ? 11.561 -4.337 -7.927 1.00 75.31 103 VAL A CA 1
ATOM 798 C C . VAL A 1 103 ? 10.943 -5.614 -7.372 1.00 75.31 103 VAL A C 1
ATOM 800 O O . VAL A 1 103 ? 9.918 -6.095 -7.852 1.00 75.31 103 VAL A O 1
ATOM 803 N N . THR A 1 104 ? 11.545 -6.150 -6.312 1.00 81.88 104 THR A N 1
ATOM 804 C CA . THR A 1 104 ? 11.025 -7.338 -5.615 1.00 81.88 104 THR A CA 1
ATOM 805 C C . THR A 1 104 ? 10.319 -6.966 -4.306 1.00 81.88 104 THR A C 1
ATOM 807 O O . THR A 1 104 ? 10.670 -5.956 -3.682 1.00 81.88 104 THR A O 1
ATOM 810 N N . PRO A 1 105 ? 9.380 -7.797 -3.806 1.00 81.75 105 PRO A N 1
ATOM 811 C CA . PRO A 1 105 ? 8.758 -7.585 -2.497 1.00 81.75 105 PRO A CA 1
ATOM 812 C C . PRO A 1 105 ? 9.780 -7.432 -1.363 1.00 81.75 105 PRO A C 1
ATOM 814 O O . PRO A 1 105 ? 9.602 -6.608 -0.471 1.00 81.75 105 PRO A O 1
ATOM 817 N N . SER A 1 106 ? 10.890 -8.174 -1.419 1.00 82.19 106 SER A N 1
ATOM 818 C CA . SER A 1 106 ? 11.983 -8.091 -0.443 1.00 82.19 106 SER A CA 1
ATOM 819 C C . SER A 1 106 ? 12.672 -6.722 -0.432 1.00 82.19 106 SER A C 1
ATOM 821 O O . SER A 1 106 ? 13.051 -6.234 0.635 1.00 82.19 106 SER A O 1
ATOM 823 N N . VAL A 1 107 ? 12.849 -6.106 -1.606 1.00 82.88 107 VAL A N 1
ATOM 824 C CA . VAL A 1 107 ? 13.449 -4.771 -1.748 1.00 82.88 107 VAL A CA 1
ATOM 825 C C . VAL A 1 107 ? 12.489 -3.708 -1.220 1.00 82.88 107 VAL A C 1
ATOM 827 O O . VAL A 1 107 ? 12.879 -2.918 -0.362 1.00 82.88 107 VAL A O 1
ATOM 830 N N . VAL A 1 108 ? 11.219 -3.749 -1.635 1.00 84.81 108 VAL A N 1
ATOM 831 C CA . VAL A 1 108 ? 10.184 -2.814 -1.161 1.00 84.81 108 VAL A CA 1
ATOM 832 C C . VAL A 1 108 ? 9.980 -2.923 0.350 1.00 84.81 108 VAL A C 1
ATOM 834 O O . VAL A 1 108 ? 9.927 -1.907 1.045 1.00 84.81 108 VAL A O 1
ATOM 837 N N . TRP A 1 109 ? 9.955 -4.143 0.894 1.00 85.50 109 TRP A N 1
ATOM 838 C CA . TRP A 1 109 ? 9.924 -4.361 2.337 1.00 85.50 109 TRP A CA 1
ATOM 839 C C . TRP A 1 109 ? 11.091 -3.657 3.030 1.00 85.50 109 TRP A C 1
ATOM 841 O O . TRP A 1 109 ? 10.893 -2.894 3.968 1.00 85.50 109 TRP A O 1
ATOM 851 N N . ARG A 1 110 ? 12.321 -3.892 2.563 1.00 83.88 110 ARG A N 1
ATOM 852 C CA . ARG A 1 110 ? 13.533 -3.393 3.220 1.00 83.88 110 ARG A CA 1
ATOM 853 C C . ARG A 1 110 ? 13.679 -1.876 3.140 1.00 83.88 110 ARG A C 1
ATOM 855 O O . ARG A 1 110 ? 14.136 -1.286 4.115 1.00 83.88 110 ARG A O 1
ATOM 862 N N . LEU A 1 111 ? 13.352 -1.283 1.994 1.00 83.88 111 LEU A N 1
ATOM 863 C CA . LEU A 1 111 ? 13.641 0.123 1.700 1.00 83.88 111 LEU A CA 1
ATOM 864 C C . LEU A 1 111 ? 12.471 1.064 1.995 1.00 83.88 111 LEU A C 1
ATOM 866 O O . LEU A 1 111 ? 12.710 2.224 2.310 1.00 83.88 111 LEU A O 1
ATOM 870 N N . VAL A 1 112 ? 11.228 0.579 1.927 1.00 85.25 112 VAL A N 1
ATOM 871 C CA . VAL A 1 112 ? 10.031 1.425 2.076 1.00 85.25 112 VAL A CA 1
ATOM 872 C C . VAL A 1 112 ? 9.265 1.076 3.339 1.00 85.25 112 VAL A C 1
ATOM 874 O O . VAL A 1 112 ? 9.024 1.933 4.183 1.00 85.25 112 VAL A O 1
ATOM 877 N N . VAL A 1 113 ? 8.891 -0.193 3.495 1.00 85.62 113 VAL A N 1
ATOM 878 C CA . VAL A 1 113 ? 7.928 -0.590 4.528 1.00 85.62 113 VAL A CA 1
ATOM 879 C C . VAL A 1 113 ? 8.591 -0.715 5.904 1.00 85.62 113 VAL A C 1
ATOM 881 O O . VAL A 1 113 ? 8.126 -0.121 6.873 1.00 85.62 113 VAL A O 1
ATOM 884 N N . ARG A 1 114 ? 9.726 -1.415 5.997 1.00 84.62 114 ARG A N 1
ATOM 885 C CA . ARG A 1 114 ? 10.460 -1.634 7.251 1.00 84.62 114 ARG A CA 1
ATOM 886 C C . ARG A 1 114 ? 10.888 -0.328 7.931 1.00 84.62 114 ARG A C 1
ATOM 888 O O . ARG A 1 114 ? 10.724 -0.259 9.142 1.00 84.62 114 ARG A O 1
ATOM 895 N N . PRO A 1 115 ? 11.414 0.705 7.241 1.00 84.12 115 PRO A N 1
ATOM 896 C CA . PRO A 1 115 ? 11.744 1.971 7.897 1.00 84.12 115 PRO A CA 1
ATOM 897 C C . PRO A 1 115 ? 10.527 2.683 8.493 1.00 84.12 115 PRO A C 1
ATOM 899 O O . PRO A 1 115 ? 10.660 3.347 9.517 1.00 84.12 115 PRO A O 1
ATOM 902 N N . VAL A 1 116 ? 9.347 2.535 7.876 1.00 84.12 116 VAL A N 1
ATOM 903 C CA . VAL A 1 116 ? 8.098 3.063 8.434 1.00 84.12 116 VAL A CA 1
ATOM 904 C C . VAL A 1 116 ? 7.746 2.303 9.711 1.00 84.12 116 VAL 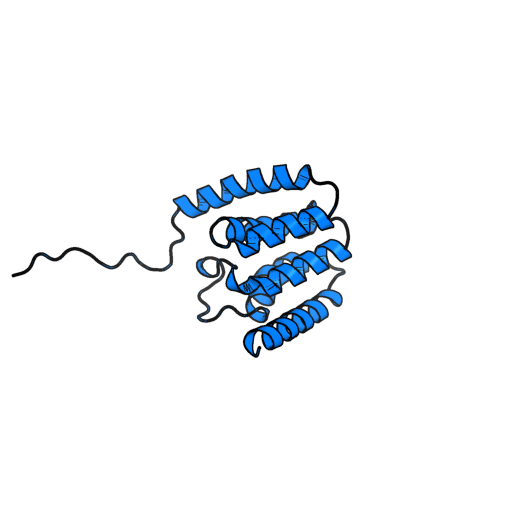A C 1
ATOM 906 O O . VAL A 1 116 ? 7.530 2.945 10.730 1.00 84.12 116 VAL A O 1
ATOM 909 N N . ILE A 1 117 ? 7.761 0.967 9.687 1.00 78.25 117 ILE A N 1
ATOM 910 C CA . ILE A 1 117 ? 7.344 0.133 10.828 1.00 78.25 117 ILE A CA 1
ATOM 911 C C . ILE A 1 117 ? 8.366 0.128 11.964 1.00 78.25 117 ILE A C 1
ATOM 913 O O . ILE A 1 117 ? 7.970 0.084 13.114 1.00 78.25 117 ILE A O 1
ATOM 917 N N . ALA A 1 118 ? 9.669 0.229 11.691 1.00 76.81 118 ALA A N 1
ATOM 918 C CA . ALA A 1 118 ? 10.709 0.217 12.726 1.00 76.81 118 ALA A CA 1
ATOM 919 C C . ALA A 1 118 ? 10.619 1.399 13.714 1.00 76.81 118 ALA A C 1
ATOM 921 O O . ALA A 1 118 ? 11.290 1.384 14.743 1.00 76.81 118 ALA A O 1
ATOM 922 N N . GLY A 1 119 ? 9.804 2.417 13.414 1.00 70.31 119 GLY A N 1
ATOM 923 C CA . GLY A 1 119 ? 9.404 3.437 14.387 1.00 70.31 119 GLY A CA 1
ATOM 924 C C . GLY A 1 119 ? 8.450 2.926 15.479 1.00 70.31 119 GLY A C 1
ATOM 925 O O . GLY A 1 119 ? 8.215 3.643 16.446 1.00 70.31 119 GLY A O 1
ATOM 926 N N . ASP A 1 120 ? 7.922 1.713 15.328 1.00 70.44 120 ASP A N 1
ATOM 927 C CA . ASP A 1 120 ? 7.060 0.987 16.256 1.00 70.44 120 ASP A CA 1
ATOM 928 C C . ASP A 1 120 ? 7.889 -0.088 16.980 1.00 70.44 120 ASP A C 1
ATOM 930 O O . ASP A 1 120 ? 8.419 -1.016 16.365 1.00 70.44 120 ASP A O 1
ATOM 934 N N . LEU A 1 121 ? 8.072 0.065 18.292 1.00 61.75 121 LEU A N 1
ATOM 935 C CA . LEU A 1 121 ? 9.023 -0.736 19.074 1.00 61.75 121 LEU A CA 1
ATOM 936 C C . LEU A 1 121 ? 8.552 -2.185 19.324 1.00 61.75 121 LEU A C 1
ATOM 938 O O . LEU A 1 121 ? 9.371 -3.016 19.715 1.00 61.75 121 LEU A O 1
ATOM 942 N N . ASP A 1 122 ? 7.279 -2.506 19.060 1.00 59.75 122 ASP A N 1
ATOM 943 C CA . ASP A 1 122 ? 6.636 -3.757 19.500 1.00 59.75 122 ASP A CA 1
ATOM 944 C C . ASP A 1 122 ? 6.385 -4.809 18.391 1.00 59.75 122 ASP A C 1
ATOM 946 O O . ASP A 1 122 ? 5.946 -5.923 18.684 1.00 59.75 122 ASP A O 1
ATOM 950 N N . LEU A 1 123 ? 6.678 -4.525 17.113 1.00 60.59 123 LEU A N 1
ATOM 951 C CA . LEU A 1 123 ? 6.124 -5.295 15.975 1.00 60.59 123 LEU A CA 1
ATOM 952 C C . LEU A 1 123 ? 7.077 -6.247 15.222 1.00 60.59 123 LEU A C 1
ATOM 954 O O . LEU A 1 123 ? 6.718 -6.833 14.201 1.00 60.59 123 LEU A O 1
ATOM 958 N N . PHE A 1 124 ? 8.267 -6.518 15.759 1.00 58.91 124 PHE A N 1
ATOM 959 C CA . PHE A 1 124 ? 9.346 -7.200 15.022 1.00 58.91 124 PHE A CA 1
ATOM 960 C C . PHE A 1 124 ? 9.031 -8.629 14.506 1.00 58.91 124 PHE A C 1
ATOM 962 O O . PHE A 1 124 ? 9.696 -9.112 13.587 1.00 58.91 124 PHE A O 1
ATOM 969 N N . TYR A 1 125 ? 8.052 -9.342 15.083 1.00 56.12 125 TYR A N 1
ATOM 970 C CA . TYR A 1 125 ? 7.803 -10.764 14.778 1.00 56.12 125 TYR A CA 1
ATOM 971 C C . TYR A 1 125 ? 6.745 -11.016 13.683 1.00 56.12 125 TYR A C 1
ATOM 973 O O . TYR A 1 125 ? 6.821 -12.019 12.967 1.00 56.12 125 TYR A O 1
ATOM 981 N N . SER A 1 126 ? 5.749 -10.140 13.525 1.00 64.56 126 SER A N 1
ATOM 982 C CA . SER A 1 126 ? 4.732 -10.220 12.455 1.00 64.56 126 SER A CA 1
ATOM 983 C C . SER A 1 126 ? 5.313 -9.794 11.103 1.00 64.56 126 SER A C 1
ATOM 985 O O . SER A 1 126 ? 5.046 -10.415 10.077 1.00 64.56 126 SER A O 1
ATOM 987 N N . ASP A 1 127 ? 6.207 -8.820 11.136 1.00 64.62 127 ASP A N 1
ATOM 988 C CA . ASP A 1 127 ? 6.977 -8.261 10.030 1.00 64.62 127 ASP A CA 1
ATOM 989 C C . ASP A 1 127 ? 7.756 -9.294 9.204 1.00 64.62 127 ASP A C 1
ATOM 991 O O . ASP A 1 127 ? 7.647 -9.361 7.975 1.00 64.62 127 ASP A O 1
ATOM 995 N N . PHE A 1 128 ? 8.507 -10.171 9.877 1.00 63.94 128 PHE A N 1
ATOM 996 C CA . PHE A 1 128 ? 9.239 -11.243 9.202 1.00 63.94 128 PHE A CA 1
ATOM 997 C C . PHE A 1 128 ? 8.287 -12.243 8.531 1.00 63.94 128 PHE A C 1
ATOM 999 O O . PHE A 1 128 ? 8.532 -12.673 7.402 1.00 63.94 128 PHE A O 1
ATOM 1006 N N . LYS A 1 129 ? 7.162 -12.576 9.182 1.00 66.81 129 LYS A N 1
ATOM 1007 C CA . LYS A 1 129 ? 6.131 -13.444 8.592 1.00 66.81 129 LYS A CA 1
ATOM 1008 C C . LYS A 1 129 ? 5.512 -12.805 7.352 1.00 66.81 129 LYS A C 1
ATOM 1010 O O . LYS A 1 129 ? 5.297 -13.507 6.370 1.00 66.81 129 LYS A O 1
ATOM 1015 N N . LEU A 1 130 ? 5.261 -11.498 7.367 1.00 67.25 130 LEU A N 1
ATOM 1016 C CA . LEU A 1 130 ? 4.696 -10.773 6.228 1.00 67.25 130 LEU A CA 1
ATOM 1017 C C . LEU A 1 130 ? 5.657 -10.730 5.041 1.00 67.25 130 LEU A C 1
ATOM 1019 O O . LEU A 1 130 ? 5.221 -10.958 3.915 1.00 67.25 130 LEU A O 1
ATOM 1023 N N . MET A 1 131 ? 6.958 -10.539 5.282 1.00 73.69 131 MET A N 1
ATOM 1024 C CA . MET A 1 131 ? 7.970 -10.661 4.230 1.00 73.69 131 MET A CA 1
ATOM 1025 C C . MET A 1 131 ? 7.981 -12.078 3.636 1.00 73.69 131 MET A C 1
ATOM 1027 O O . MET A 1 131 ? 7.924 -12.231 2.419 1.00 73.69 131 MET A O 1
ATOM 1031 N N . VAL A 1 132 ? 7.996 -13.120 4.477 1.00 68.44 132 VAL A N 1
ATOM 1032 C CA . VAL A 1 132 ? 7.986 -14.522 4.020 1.00 68.44 132 VAL A CA 1
ATOM 1033 C C . VAL A 1 132 ? 6.719 -14.845 3.224 1.00 68.44 132 VAL A C 1
ATOM 1035 O O . VAL A 1 132 ? 6.810 -15.424 2.144 1.00 68.44 132 VAL A O 1
ATOM 1038 N N . VAL A 1 133 ? 5.542 -14.435 3.704 1.00 69.25 133 VAL A N 1
ATOM 1039 C CA . VAL A 1 133 ? 4.262 -14.631 3.003 1.00 69.25 133 VAL A CA 1
ATOM 1040 C C . VAL A 1 133 ? 4.217 -13.836 1.698 1.00 69.25 133 VAL A C 1
ATOM 1042 O O . VAL A 1 133 ? 3.761 -14.364 0.686 1.00 69.25 133 VAL A O 1
ATOM 1045 N N . GLY A 1 134 ? 4.699 -12.592 1.697 1.00 67.25 134 GLY A N 1
ATOM 1046 C CA . GLY A 1 134 ? 4.756 -11.740 0.510 1.00 67.25 134 GLY A CA 1
ATOM 1047 C C . GLY A 1 134 ? 5.629 -12.348 -0.586 1.00 67.25 134 GLY A C 1
ATOM 1048 O O . GLY A 1 134 ? 5.182 -12.492 -1.721 1.00 67.25 134 GLY A O 1
ATOM 1049 N N . VAL A 1 135 ? 6.833 -12.801 -0.228 1.00 65.12 135 VAL A N 1
ATOM 1050 C CA . VAL A 1 135 ? 7.750 -13.496 -1.145 1.00 65.12 135 VAL A CA 1
ATOM 1051 C C . VAL A 1 135 ? 7.157 -14.822 -1.628 1.00 65.12 135 VAL A C 1
ATOM 1053 O O . VAL A 1 135 ? 7.230 -15.130 -2.816 1.00 65.12 135 VAL A O 1
ATOM 1056 N N . ALA A 1 136 ? 6.524 -15.595 -0.740 1.00 64.19 136 ALA A N 1
ATOM 1057 C CA . ALA A 1 136 ? 5.899 -16.864 -1.103 1.00 64.19 136 ALA A CA 1
ATOM 1058 C C . ALA A 1 136 ? 4.732 -16.682 -2.090 1.00 64.19 136 ALA A C 1
ATOM 1060 O O . ALA A 1 136 ? 4.663 -17.399 -3.085 1.00 64.19 136 ALA A O 1
ATOM 1061 N N . ARG A 1 137 ? 3.837 -15.708 -1.865 1.00 63.22 137 ARG A N 1
ATOM 1062 C CA . ARG A 1 137 ? 2.718 -15.421 -2.785 1.00 63.22 137 ARG A CA 1
ATOM 1063 C C . ARG A 1 137 ? 3.201 -14.928 -4.144 1.00 63.22 137 ARG A C 1
ATOM 1065 O O . ARG A 1 137 ? 2.650 -15.344 -5.156 1.00 63.22 137 ARG A O 1
ATOM 1072 N N . TRP A 1 138 ? 4.233 -14.091 -4.168 1.00 63.91 138 TRP A N 1
ATOM 1073 C CA . TRP A 1 138 ? 4.818 -13.589 -5.408 1.00 63.91 138 TRP A CA 1
ATOM 1074 C C . TRP A 1 138 ? 5.429 -14.708 -6.257 1.00 63.91 138 TRP A C 1
ATOM 1076 O O . TRP A 1 138 ? 5.142 -14.812 -7.447 1.00 63.91 138 TRP A O 1
ATOM 1086 N N . ASN A 1 139 ? 6.213 -15.596 -5.635 1.00 55.84 139 ASN A N 1
ATOM 1087 C CA . ASN A 1 139 ? 6.783 -16.761 -6.317 1.00 55.84 139 ASN A CA 1
ATOM 1088 C C . ASN A 1 139 ? 5.711 -17.692 -6.898 1.00 55.84 139 ASN A C 1
ATOM 1090 O O . ASN A 1 139 ? 5.957 -18.331 -7.916 1.00 55.84 139 ASN A O 1
ATOM 1094 N N . LEU A 1 140 ? 4.535 -17.775 -6.274 1.00 59.44 140 LEU A N 1
ATOM 1095 C CA . LEU A 1 140 ? 3.418 -18.558 -6.802 1.00 59.44 140 LEU A CA 1
ATOM 1096 C C . LEU A 1 140 ? 2.745 -17.884 -8.0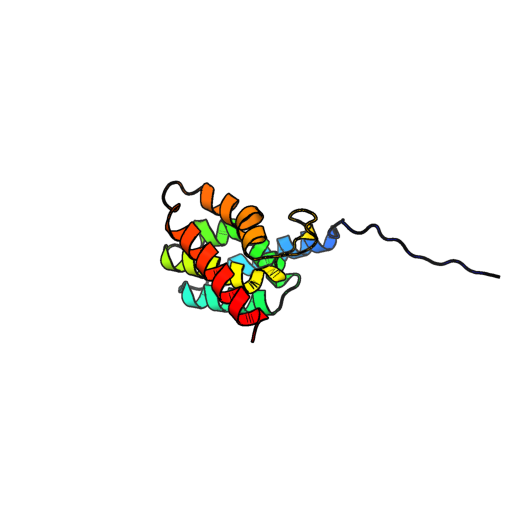07 1.00 59.44 140 LEU A C 1
ATOM 1098 O O . LEU A 1 140 ? 2.352 -18.589 -8.923 1.00 59.44 140 LEU A O 1
ATOM 1102 N N . GLN A 1 141 ? 2.636 -16.552 -8.023 1.00 58.62 141 GLN A N 1
ATOM 1103 C CA . GLN A 1 141 ? 2.022 -15.789 -9.122 1.00 58.62 141 GLN A CA 1
ATOM 1104 C C . GLN A 1 141 ? 2.919 -15.644 -10.358 1.00 58.62 141 GLN A C 1
ATOM 1106 O O . GLN A 1 141 ? 2.409 -15.537 -11.465 1.00 58.62 141 GLN A O 1
ATOM 1111 N N . MET A 1 142 ? 4.243 -15.624 -10.186 1.00 50.28 142 MET A N 1
ATOM 1112 C CA . MET A 1 142 ? 5.197 -15.560 -11.305 1.00 50.28 142 MET A CA 1
ATOM 1113 C C . MET A 1 142 ? 5.391 -16.911 -12.010 1.00 50.28 142 MET A C 1
ATOM 1115 O O . MET A 1 142 ? 5.872 -16.946 -13.137 1.00 50.28 142 MET A O 1
ATOM 1119 N N . ASN A 1 143 ? 5.039 -18.019 -11.349 1.00 47.12 143 ASN A N 1
ATOM 1120 C CA . ASN A 1 143 ? 5.227 -19.384 -11.855 1.00 47.12 143 ASN A CA 1
ATOM 1121 C C . ASN A 1 143 ? 3.901 -20.081 -12.230 1.00 47.12 143 ASN A C 1
ATOM 1123 O O . ASN A 1 143 ? 3.883 -21.302 -12.397 1.00 47.12 143 ASN A O 1
ATOM 1127 N N . SER A 1 144 ? 2.801 -19.327 -12.327 1.00 46.88 144 SER A N 1
ATOM 1128 C CA . SER A 1 144 ? 1.461 -19.787 -12.729 1.00 46.88 144 SER A CA 1
ATOM 1129 C C . SER A 1 144 ? 1.032 -19.144 -14.038 1.00 46.88 144 SER A C 1
ATOM 1131 O O . SER A 1 144 ? 0.563 -19.882 -14.928 1.00 46.88 144 SER A O 1
#